Protein AF-A0A920DKI4-F1 (afdb_monomer)

Mean predicted aligned error: 6.29 Å

Secondary structure (DSSP, 8-state):
-HHHHHHHHHHHHS-HHHHHHHHHHHHHHHHHTHHHHHHHHHHHH---HHHHIIIIIIHHHHHHHHHHHHHHHHSS-EEEPPSSTHHHH--EEE-------------TTSSSHHHHHHHHHHHH-

pLDDT: mean 85.22, std 10.83, range [58.12, 97.62]

Sequence (125 aa):
MSKSRIAQTKWAEVPLIYRAELMHRVIDVIIENQDHIMNVVMEETGK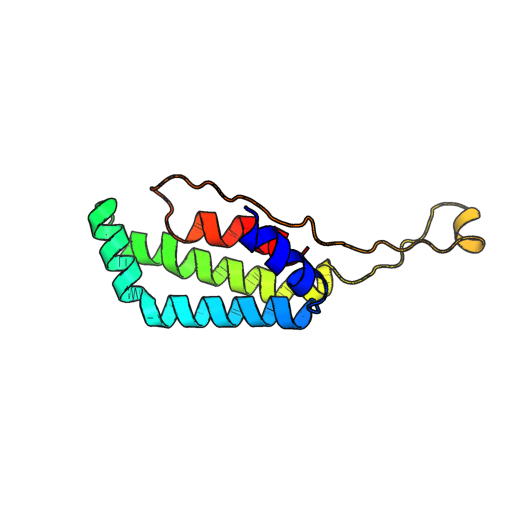PIQEAMSMEIFSAIDSLAFYAKRAPKWLRDEKRSMHGPMSFLKKTRVTYKPRGVVAVITLGMVHLYSPLTRPFKHCLR

Nearest PDB structures (foldseek):
  3r31-assembly1_A  TM=8.577E-01  e=5.160E-04  Agrobacterium fabrum str. C58
  5ucd-assembly1_B  TM=9.041E-01  e=3.948E-03  Pseudomonas putida
  5myp-assembly1_B  TM=8.740E-01  e=8.596E-03  Trypanosoma brucei
  4dal-assembly1_B  TM=8.536E-01  e=2.525E-02  Sinorhizobium meliloti 1021
  3ty7-assembly1_A  TM=8.765E-01  e=5.497E-02  Staphylococcus aureus subsp. aureus Mu50

Foldseek 3Di:
DVVQQVVQVVLQPDDLLVLLVVLVVVLVVCVVCVVVQLVVLCVVPVDDSVCSCVQANVLLNCLSNVCSVCLVVPQDKDWDADPDPVSVVDTDIDHDGQPGDDDADDDSNRPHNRRRRPCSNNSSD

Solvent-accessible surface area (backbone atoms only — not comparable to full-atom values): 7306 Å² total; per-residue (Å²): 111,70,68,56,55,60,51,39,60,61,54,71,71,56,54,60,65,61,56,25,51,50,36,54,54,51,40,52,54,48,64,79,41,40,67,61,53,38,51,53,51,29,72,76,65,71,49,54,69,71,54,39,43,51,59,33,49,50,48,26,42,52,43,34,52,55,45,33,73,42,43,63,72,72,56,46,74,40,79,48,84,54,79,69,78,59,35,81,80,48,88,43,71,51,72,71,66,62,84,66,83,79,88,84,87,71,62,92,89,41,81,43,20,59,62,49,47,61,54,49,62,52,70,68,50

Structure (mmCIF, N/CA/C/O backbone):
data_AF-A0A920DKI4-F1
#
_entry.id   AF-A0A920DKI4-F1
#
loop_
_atom_site.group_PDB
_atom_site.id
_atom_site.type_symbol
_atom_site.label_atom_id
_atom_site.label_alt_id
_atom_site.label_comp_id
_atom_site.label_asym_id
_atom_site.label_entity_id
_atom_site.label_seq_id
_atom_site.pdbx_PDB_ins_code
_atom_site.Cartn_x
_atom_site.Cartn_y
_atom_site.Cartn_z
_atom_site.occupancy
_atom_site.B_iso_or_equiv
_atom_site.auth_seq_id
_atom_site.auth_comp_id
_atom_site.auth_asym_id
_atom_site.auth_atom_id
_atom_site.pdbx_PDB_model_num
ATOM 1 N N . MET A 1 1 ? -6.753 -19.971 -1.808 1.00 74.31 1 MET A N 1
ATOM 2 C CA . MET A 1 1 ? -5.552 -19.911 -2.678 1.00 74.31 1 MET A CA 1
ATOM 3 C C . MET A 1 1 ? -5.858 -19.904 -4.180 1.00 74.31 1 MET A C 1
ATOM 5 O O . MET A 1 1 ? -5.245 -19.108 -4.879 1.00 74.31 1 MET A O 1
ATOM 9 N N . SER A 1 2 ? -6.774 -20.734 -4.702 1.00 89.06 2 SER A N 1
ATOM 10 C CA . SER A 1 2 ? -7.076 -20.792 -6.152 1.00 89.06 2 SER A CA 1
ATOM 11 C C . SER A 1 2 ? -7.531 -19.448 -6.741 1.00 89.06 2 SER A C 1
ATOM 13 O O . SER A 1 2 ? -6.948 -18.984 -7.715 1.00 89.06 2 SER A O 1
ATOM 15 N N . LYS A 1 3 ? -8.489 -18.767 -6.095 1.00 92.56 3 LYS A N 1
ATOM 16 C CA . LYS A 1 3 ? -8.980 -17.439 -6.517 1.00 92.56 3 LYS A CA 1
ATOM 17 C C . LYS A 1 3 ? -7.859 -16.395 -6.615 1.00 92.56 3 LYS A C 1
ATOM 19 O O . LYS A 1 3 ? -7.744 -15.706 -7.622 1.00 92.56 3 LYS A O 1
ATOM 24 N N . SER A 1 4 ? -6.990 -16.321 -5.605 1.00 90.25 4 SER A N 1
ATOM 25 C CA . SER A 1 4 ? -5.861 -15.381 -5.576 1.00 90.25 4 SER A CA 1
ATOM 26 C C . SER A 1 4 ? -4.843 -15.657 -6.685 1.00 90.25 4 SER A C 1
ATOM 28 O O . SER A 1 4 ? -4.309 -14.718 -7.263 1.00 90.25 4 SER A O 1
ATOM 30 N N . ARG A 1 5 ? -4.597 -16.932 -7.022 1.00 89.69 5 ARG A N 1
ATOM 31 C CA . ARG A 1 5 ? -3.713 -17.307 -8.140 1.00 89.69 5 ARG A CA 1
ATOM 32 C C . ARG A 1 5 ? -4.286 -16.876 -9.491 1.00 89.69 5 ARG A C 1
ATOM 34 O O . ARG A 1 5 ? -3.541 -16.352 -10.304 1.00 89.69 5 ARG A O 1
ATOM 41 N N . ILE A 1 6 ? -5.596 -17.026 -9.696 1.00 93.25 6 ILE A N 1
ATOM 42 C CA . ILE A 1 6 ? -6.273 -16.569 -10.922 1.00 93.25 6 ILE A CA 1
ATOM 43 C C . ILE A 1 6 ? -6.197 -15.039 -11.045 1.00 93.25 6 ILE A C 1
ATOM 45 O O . ILE A 1 6 ? -5.868 -14.511 -12.105 1.00 93.25 6 ILE A O 1
ATOM 49 N N . ALA A 1 7 ? -6.459 -14.315 -9.953 1.00 91.19 7 ALA A N 1
ATOM 50 C CA . ALA A 1 7 ? -6.359 -12.855 -9.938 1.00 91.19 7 ALA A CA 1
ATOM 51 C C . ALA A 1 7 ? -4.920 -12.366 -10.187 1.00 91.19 7 ALA A C 1
ATOM 53 O O . ALA A 1 7 ? -4.719 -11.355 -10.858 1.00 91.19 7 ALA A O 1
ATOM 54 N N . GLN A 1 8 ? -3.919 -13.103 -9.695 1.00 90.56 8 GLN A N 1
ATOM 55 C CA . GLN A 1 8 ? -2.510 -12.760 -9.864 1.00 90.56 8 GLN A CA 1
ATOM 56 C C . GLN A 1 8 ? -2.075 -12.733 -11.334 1.00 90.56 8 GLN A C 1
ATOM 58 O O . GLN A 1 8 ? -1.250 -11.890 -11.681 1.00 90.56 8 GLN A O 1
ATOM 63 N N . THR A 1 9 ? -2.637 -13.587 -12.195 1.00 90.38 9 THR A N 1
ATOM 64 C CA . THR A 1 9 ? -2.327 -13.576 -13.634 1.00 90.38 9 THR A CA 1
ATOM 65 C C . THR A 1 9 ? -2.684 -12.230 -14.259 1.00 90.38 9 THR A C 1
ATOM 67 O O . THR A 1 9 ? -1.834 -11.605 -14.882 1.00 90.38 9 THR A O 1
ATOM 70 N N . LYS A 1 10 ? -3.894 -11.722 -13.988 1.00 90.81 10 LYS A N 1
ATOM 71 C CA . LYS A 1 10 ? -4.322 -10.390 -14.443 1.00 90.81 10 LYS A CA 1
ATOM 72 C C . LYS A 1 10 ? -3.518 -9.274 -13.774 1.00 90.81 10 LYS A C 1
ATOM 74 O O . LYS A 1 10 ? -3.127 -8.315 -14.426 1.00 90.81 10 LYS A O 1
ATOM 79 N N . TRP A 1 11 ? -3.232 -9.404 -12.476 1.00 89.44 11 TRP A N 1
ATOM 80 C CA . TRP A 1 11 ? -2.437 -8.419 -11.735 1.00 89.44 11 TRP A CA 1
ATOM 81 C C . TRP A 1 11 ? -1.032 -8.231 -12.319 1.00 89.44 11 TRP A C 1
ATOM 83 O O . TRP A 1 11 ? -0.533 -7.107 -12.385 1.00 89.44 11 TRP A O 1
ATOM 93 N N . ALA A 1 12 ? -0.398 -9.318 -12.771 1.00 88.62 12 ALA A N 1
ATOM 94 C CA . ALA A 1 12 ? 0.945 -9.287 -13.339 1.00 88.62 12 ALA A CA 1
ATOM 95 C C . ALA A 1 12 ? 1.048 -8.406 -14.596 1.00 88.62 12 ALA A C 1
ATOM 97 O O . ALA A 1 12 ? 2.110 -7.832 -14.832 1.00 88.62 12 ALA A O 1
ATOM 98 N N . GLU A 1 13 ? -0.047 -8.254 -15.343 1.00 89.81 13 GLU A N 1
ATOM 99 C CA . GLU A 1 13 ? -0.133 -7.440 -16.561 1.00 89.81 13 GLU A CA 1
ATOM 100 C C . GLU A 1 13 ? -0.386 -5.954 -16.272 1.00 89.81 13 GLU A C 1
ATOM 102 O O . GLU A 1 13 ? -0.105 -5.103 -17.113 1.00 89.81 13 GLU A O 1
ATOM 107 N N . VAL A 1 14 ? -0.875 -5.613 -15.073 1.00 89.94 14 VAL A N 1
ATOM 108 C CA . VAL A 1 14 ? -1.170 -4.223 -14.700 1.00 89.94 14 VAL A CA 1
ATOM 109 C C . VAL A 1 14 ? 0.132 -3.413 -14.639 1.00 89.94 14 VAL A C 1
ATOM 111 O O . VAL A 1 14 ? 1.018 -3.777 -13.858 1.00 89.94 14 VAL A O 1
ATOM 114 N N . PRO A 1 15 ? 0.263 -2.298 -15.384 1.00 89.81 15 PRO A N 1
ATOM 115 C CA . PRO A 1 15 ? 1.454 -1.459 -15.327 1.00 89.81 15 PRO A CA 1
ATOM 116 C C . PRO A 1 15 ? 1.675 -0.847 -13.942 1.00 89.81 15 PRO A C 1
ATOM 118 O O . PRO A 1 15 ? 0.733 -0.496 -13.232 1.00 89.81 15 PRO A O 1
ATOM 121 N N . LEU A 1 16 ? 2.943 -0.651 -13.582 1.00 88.94 16 LEU A N 1
ATOM 122 C CA . LEU A 1 16 ? 3.347 -0.162 -12.262 1.00 88.94 16 LEU A CA 1
ATOM 123 C C . LEU A 1 16 ? 2.693 1.172 -11.863 1.00 88.94 16 LEU A C 1
ATOM 125 O O . LEU A 1 16 ? 2.404 1.369 -10.687 1.00 88.94 16 LEU A O 1
ATOM 129 N N . ILE A 1 17 ? 2.443 2.069 -12.822 1.00 90.25 17 ILE A N 1
ATOM 130 C CA . ILE A 1 17 ? 1.823 3.370 -12.540 1.00 90.25 17 ILE A CA 1
ATOM 131 C C . ILE A 1 17 ? 0.393 3.215 -12.008 1.00 90.25 17 ILE A C 1
ATOM 133 O O . ILE A 1 17 ? 0.063 3.788 -10.976 1.00 90.25 17 ILE A O 1
ATOM 137 N N . TYR A 1 18 ? -0.396 2.315 -12.598 1.00 91.88 18 TYR A N 1
ATOM 138 C CA . TYR A 1 18 ? -1.746 2.002 -12.129 1.00 91.88 18 TYR A CA 1
ATOM 139 C C . TYR A 1 18 ? -1.739 1.272 -10.783 1.00 91.88 18 TYR A C 1
ATOM 141 O O . TYR A 1 18 ? -2.638 1.455 -9.965 1.00 91.88 18 TYR A O 1
ATOM 149 N N . ARG A 1 19 ? -0.709 0.456 -10.513 1.00 91.56 19 ARG A N 1
ATOM 150 C CA . ARG A 1 19 ? -0.537 -0.158 -9.186 1.00 91.56 19 ARG A CA 1
ATOM 151 C C . ARG A 1 19 ? -0.246 0.893 -8.114 1.00 91.56 19 ARG A C 1
ATOM 153 O O . ARG A 1 19 ? -0.745 0.762 -7.003 1.00 91.56 19 ARG A O 1
ATOM 160 N N . ALA A 1 20 ? 0.531 1.926 -8.441 1.00 91.44 20 ALA A N 1
ATOM 161 C CA . ALA A 1 20 ? 0.773 3.050 -7.542 1.00 91.44 20 ALA A CA 1
ATOM 162 C C . ALA A 1 20 ? -0.502 3.886 -7.322 1.00 91.44 20 ALA A C 1
ATOM 164 O O . ALA A 1 20 ? -0.809 4.232 -6.187 1.00 91.44 20 ALA A O 1
ATOM 165 N N . GLU A 1 21 ? -1.300 4.133 -8.363 1.00 93.25 21 GLU A N 1
ATOM 166 C CA . GLU A 1 21 ? -2.608 4.800 -8.230 1.00 93.25 21 GLU A CA 1
ATOM 167 C C . GLU A 1 21 ? -3.584 4.018 -7.344 1.00 93.25 21 GLU A C 1
ATOM 169 O O . GLU A 1 21 ? -4.318 4.602 -6.551 1.00 93.25 21 GLU A O 1
ATOM 174 N N . LEU A 1 22 ? -3.574 2.684 -7.424 1.00 92.81 22 LEU A N 1
ATOM 175 C CA . LEU A 1 22 ? -4.375 1.841 -6.537 1.00 92.81 22 LEU A CA 1
ATOM 176 C C . LEU A 1 22 ? -4.036 2.051 -5.059 1.00 92.81 22 LEU A C 1
ATOM 178 O O . LEU A 1 22 ? -4.931 1.969 -4.228 1.00 92.81 22 LEU A O 1
ATOM 182 N N . MET A 1 23 ? -2.780 2.350 -4.723 1.00 91.94 23 MET A N 1
ATOM 183 C CA . MET A 1 23 ? -2.400 2.669 -3.343 1.00 91.94 23 MET A CA 1
ATOM 184 C C . MET A 1 23 ? -3.034 3.973 -2.872 1.00 91.94 23 MET A C 1
ATOM 186 O O . MET A 1 23 ? -3.462 4.045 -1.727 1.00 91.94 23 MET A O 1
ATOM 190 N N . HIS A 1 24 ? -3.137 4.973 -3.750 1.00 94.12 24 HIS A N 1
ATOM 191 C CA . HIS A 1 24 ? -3.848 6.211 -3.440 1.00 94.12 24 HIS A CA 1
ATOM 192 C C . HIS A 1 24 ? -5.338 5.954 -3.208 1.00 94.12 24 HIS A C 1
ATOM 194 O O . HIS A 1 24 ? -5.863 6.398 -2.199 1.00 94.12 24 HIS A O 1
ATOM 200 N N . ARG A 1 25 ? -5.976 5.104 -4.022 1.00 95.56 25 ARG A N 1
ATOM 201 C CA . ARG A 1 25 ? -7.366 4.689 -3.760 1.00 95.56 25 ARG A CA 1
ATOM 202 C C . ARG A 1 25 ? -7.540 3.970 -2.421 1.00 95.56 25 ARG A C 1
ATOM 204 O O . ARG A 1 25 ? -8.564 4.125 -1.772 1.00 95.56 25 ARG A O 1
ATOM 211 N N . VAL A 1 26 ? -6.556 3.175 -1.996 1.00 94.00 26 VAL A N 1
ATOM 212 C CA . VAL A 1 26 ? -6.585 2.549 -0.662 1.00 94.00 26 VAL A CA 1
ATOM 213 C C . VAL A 1 26 ? -6.465 3.604 0.440 1.00 94.00 26 VAL A C 1
ATOM 215 O O . VAL A 1 26 ? -7.152 3.485 1.447 1.00 94.00 26 VAL A O 1
ATOM 218 N N . ILE A 1 27 ? -5.640 4.639 0.251 1.00 94.81 27 ILE A N 1
ATOM 219 C CA . ILE A 1 27 ? -5.559 5.775 1.184 1.00 94.81 27 ILE A CA 1
ATOM 220 C C . ILE A 1 27 ? -6.921 6.464 1.309 1.00 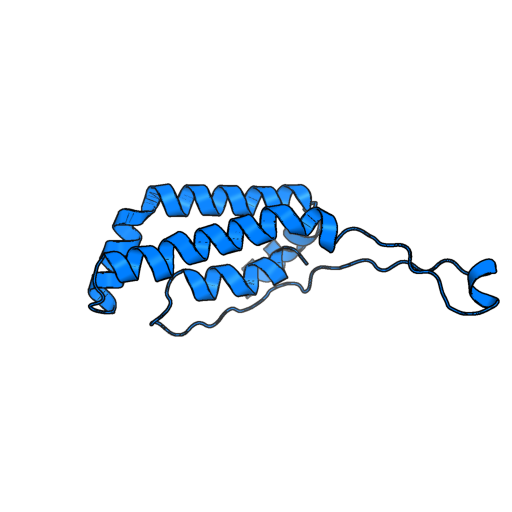94.81 27 ILE A C 1
ATOM 222 O O . ILE A 1 27 ? -7.360 6.692 2.432 1.00 94.81 27 ILE A O 1
ATOM 226 N N . ASP A 1 28 ? -7.598 6.730 0.190 1.00 96.81 28 ASP A N 1
ATOM 227 C CA . ASP A 1 28 ? -8.916 7.375 0.190 1.00 96.81 28 ASP A CA 1
ATOM 228 C C . ASP A 1 28 ? -9.924 6.563 1.020 1.00 96.81 28 ASP A C 1
ATOM 230 O O . ASP A 1 28 ? -10.549 7.097 1.933 1.00 96.81 28 ASP A O 1
ATOM 234 N N . VAL A 1 29 ? -9.979 5.241 0.811 1.00 96.44 29 VAL A N 1
ATOM 235 C CA . VAL A 1 29 ? -10.847 4.334 1.587 1.00 96.44 29 VAL A CA 1
ATOM 236 C C . VAL A 1 29 ? -10.508 4.347 3.081 1.00 96.44 29 VAL A C 1
ATOM 238 O O . VAL A 1 29 ? -11.413 4.299 3.913 1.00 96.44 29 VAL A O 1
ATOM 241 N N . ILE A 1 30 ? -9.225 4.407 3.451 1.00 94.75 30 ILE A N 1
ATOM 242 C CA . ILE A 1 30 ? -8.816 4.479 4.864 1.00 94.75 30 ILE A CA 1
ATOM 243 C C . ILE A 1 30 ? -9.300 5.784 5.493 1.00 94.75 30 ILE A C 1
ATOM 245 O O . ILE A 1 30 ? -9.815 5.755 6.606 1.00 94.75 30 ILE A O 1
ATOM 249 N N . ILE A 1 31 ? -9.158 6.909 4.791 1.00 95.81 31 ILE A N 1
ATOM 250 C CA . ILE A 1 31 ? -9.593 8.224 5.278 1.00 95.81 31 ILE A CA 1
ATOM 251 C C . ILE A 1 31 ? -11.116 8.257 5.433 1.00 95.81 31 ILE A C 1
ATOM 253 O O . ILE A 1 31 ? -11.612 8.678 6.476 1.00 95.81 31 ILE A O 1
ATOM 257 N N . GLU A 1 32 ? -11.855 7.762 4.438 1.00 97.62 32 GLU A N 1
ATOM 258 C CA . GLU A 1 32 ? -13.322 7.683 4.466 1.00 97.62 32 GLU A CA 1
ATOM 259 C C . GLU A 1 32 ? -13.849 6.843 5.639 1.00 97.62 32 GLU A C 1
ATOM 261 O O . GLU A 1 32 ? -14.921 7.124 6.167 1.00 97.62 32 GLU A O 1
ATOM 266 N N . ASN A 1 33 ? -13.093 5.826 6.067 1.00 95.81 33 ASN A N 1
ATOM 267 C CA . ASN A 1 33 ? -13.496 4.887 7.117 1.00 95.81 33 ASN A CA 1
ATOM 268 C C . ASN A 1 33 ? -12.716 5.065 8.432 1.00 95.81 33 ASN A C 1
ATOM 270 O O . ASN A 1 33 ? -12.810 4.207 9.313 1.00 95.81 33 ASN A O 1
ATOM 274 N N . GLN A 1 34 ? -11.947 6.148 8.587 1.00 94.88 34 GLN A N 1
ATOM 275 C CA . GLN A 1 34 ? -11.001 6.303 9.699 1.00 94.88 34 GLN A CA 1
ATOM 276 C C . GLN A 1 34 ? -11.671 6.197 11.074 1.00 94.88 34 GLN A C 1
ATOM 278 O O . GLN A 1 34 ? -11.130 5.545 11.962 1.00 94.88 34 GLN A O 1
ATOM 283 N N . ASP A 1 35 ? -12.869 6.763 11.236 1.00 94.50 35 ASP A N 1
ATOM 284 C CA . ASP A 1 35 ? -13.592 6.752 12.511 1.00 94.50 35 ASP A CA 1
ATOM 285 C C . ASP A 1 35 ? -14.029 5.337 12.887 1.00 94.50 35 ASP A C 1
ATOM 287 O O . ASP A 1 35 ? -13.867 4.907 14.028 1.00 94.50 35 ASP A O 1
ATOM 291 N N . HIS A 1 36 ? -14.520 4.575 11.908 1.00 94.06 36 HIS A N 1
ATOM 292 C CA . HIS A 1 36 ? -14.887 3.180 12.117 1.00 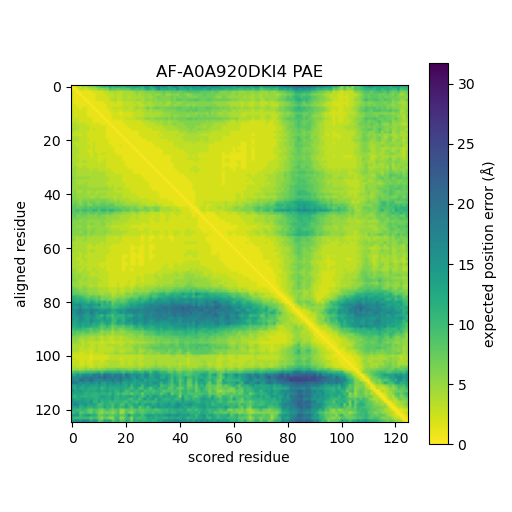94.06 36 HIS A CA 1
ATOM 293 C C . HIS A 1 36 ? -13.665 2.332 12.485 1.00 94.06 36 HIS A C 1
ATOM 295 O O . HIS A 1 36 ? -13.716 1.570 13.448 1.00 94.06 36 HIS A O 1
ATOM 301 N N . ILE A 1 37 ? -12.555 2.505 11.762 1.00 91.62 37 ILE A N 1
ATOM 302 C CA . ILE A 1 37 ? -11.301 1.796 12.033 1.00 91.62 37 ILE A CA 1
ATOM 303 C C . ILE A 1 37 ? -10.798 2.113 13.445 1.00 91.62 37 ILE A C 1
ATOM 305 O O . ILE A 1 37 ? -10.447 1.199 14.188 1.00 91.62 37 ILE A O 1
ATOM 309 N N . MET A 1 38 ? -10.783 3.391 13.834 1.00 92.00 38 MET A N 1
ATOM 310 C CA . MET A 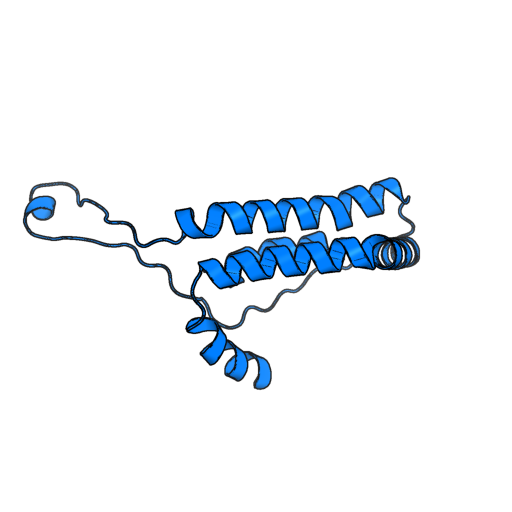1 38 ? -10.360 3.801 15.172 1.00 92.00 38 MET A CA 1
ATOM 311 C C . MET A 1 38 ? -11.254 3.193 16.252 1.00 92.00 38 MET A C 1
ATOM 313 O O . MET A 1 38 ? -10.723 2.683 17.233 1.00 92.00 38 MET A O 1
ATOM 317 N N . ASN A 1 39 ? -12.578 3.193 16.069 1.00 92.88 39 ASN A N 1
ATOM 318 C CA . ASN A 1 39 ? -13.506 2.601 17.035 1.00 92.88 39 ASN A CA 1
ATOM 319 C C . ASN A 1 39 ? -13.219 1.112 17.257 1.00 92.88 39 ASN A C 1
ATOM 321 O O . ASN A 1 39 ? -13.034 0.702 18.399 1.00 92.88 39 ASN A O 1
ATOM 325 N N . VAL A 1 40 ? -13.081 0.334 16.180 1.00 91.69 40 VAL A N 1
ATOM 326 C CA . VAL A 1 40 ? -12.759 -1.101 16.270 1.00 91.69 40 VAL A CA 1
ATOM 327 C C . VAL A 1 40 ? -11.422 -1.322 16.980 1.00 91.69 40 VAL A C 1
ATOM 329 O O . VAL A 1 40 ? -11.330 -2.120 17.909 1.00 91.69 40 VAL A O 1
ATOM 332 N N . VAL A 1 41 ? -10.385 -0.567 16.607 1.00 89.62 41 VAL A N 1
ATOM 333 C CA . VAL A 1 41 ? -9.057 -0.685 17.230 1.00 89.62 41 VAL A CA 1
ATOM 334 C C . VAL A 1 41 ? -9.112 -0.368 18.722 1.00 89.62 41 VAL A C 1
ATOM 336 O O . VAL A 1 41 ? -8.480 -1.063 19.520 1.00 89.62 41 VAL A O 1
ATOM 339 N N . MET A 1 42 ? -9.836 0.679 19.116 1.00 91.44 42 MET A N 1
ATOM 340 C CA . MET A 1 42 ? -9.982 1.050 20.522 1.00 91.44 42 MET A CA 1
ATOM 341 C C . MET A 1 42 ? -10.747 -0.020 21.307 1.00 91.44 42 MET A C 1
ATOM 343 O O . MET A 1 42 ? -10.327 -0.354 22.412 1.00 91.44 42 MET A O 1
ATOM 347 N N . GLU A 1 43 ? -11.808 -0.596 20.737 1.00 92.12 43 GLU A N 1
ATOM 348 C CA . GLU A 1 43 ? -12.573 -1.686 21.357 1.00 92.12 43 GLU A CA 1
ATOM 349 C C . GLU A 1 43 ? -11.725 -2.948 21.571 1.00 92.12 43 GLU A C 1
ATOM 351 O O . GLU A 1 43 ? -11.797 -3.570 22.630 1.00 92.12 43 GLU A O 1
ATOM 356 N N . GLU A 1 44 ? -10.879 -3.310 20.605 1.00 89.31 44 GLU A N 1
ATOM 357 C CA . GLU A 1 44 ? -10.063 -4.528 20.674 1.00 89.31 44 GLU A CA 1
ATOM 358 C C . GLU A 1 44 ? -8.803 -4.375 21.535 1.00 89.31 44 GLU A C 1
ATOM 360 O O . GLU A 1 44 ? -8.340 -5.342 22.143 1.00 89.31 44 GLU A O 1
ATOM 365 N N . THR A 1 45 ? -8.212 -3.177 21.574 1.00 86.75 45 THR A N 1
ATOM 366 C CA . THR A 1 45 ? -6.893 -2.959 22.196 1.00 86.75 45 THR A CA 1
ATOM 367 C C . THR A 1 45 ? -6.925 -2.099 23.455 1.00 86.75 45 THR A C 1
ATOM 369 O O . THR A 1 45 ? -5.940 -2.075 24.193 1.00 86.75 45 THR A O 1
ATOM 372 N N . GLY A 1 46 ? -8.017 -1.370 23.704 1.00 88.00 46 GLY A N 1
ATOM 373 C CA . GLY A 1 46 ? -8.133 -0.414 24.809 1.00 88.00 46 GLY A CA 1
ATOM 374 C C . GLY A 1 46 ? -7.224 0.814 24.679 1.00 88.00 46 GLY A C 1
ATOM 375 O O . GLY A 1 46 ? -7.051 1.553 25.649 1.00 88.00 46 GLY A O 1
ATOM 376 N N . LYS A 1 47 ? -6.603 1.031 23.512 1.00 85.50 47 LYS A N 1
ATOM 377 C CA . LYS A 1 47 ? -5.704 2.166 23.279 1.00 85.50 47 LYS A CA 1
ATOM 378 C C . LYS A 1 47 ? -6.465 3.497 23.252 1.00 85.50 47 LYS A C 1
ATOM 380 O O . LYS A 1 47 ? -7.595 3.539 22.768 1.00 85.50 47 LYS A O 1
ATOM 385 N N . PRO A 1 48 ? -5.846 4.610 23.685 1.00 91.00 48 PRO A N 1
ATOM 386 C CA . PRO A 1 48 ? -6.417 5.940 23.498 1.00 91.00 48 PRO A CA 1
ATOM 387 C C . PRO A 1 48 ? -6.580 6.294 22.014 1.00 91.00 48 PRO A C 1
ATOM 389 O O . PRO A 1 48 ? -5.775 5.882 21.175 1.00 91.00 48 PRO A O 1
ATOM 392 N N . ILE A 1 49 ? -7.554 7.152 21.701 1.00 91.38 49 ILE A N 1
ATOM 393 C CA . ILE A 1 49 ? -7.843 7.604 20.330 1.00 91.38 49 ILE A CA 1
ATOM 394 C C . ILE A 1 49 ? -6.618 8.193 19.616 1.00 91.38 49 ILE A C 1
ATOM 396 O O . ILE A 1 49 ? -6.408 7.939 18.434 1.00 91.38 49 ILE A O 1
ATOM 400 N N . GLN A 1 50 ? -5.763 8.932 20.328 1.00 92.44 50 GLN A N 1
ATOM 401 C CA . GLN A 1 50 ? -4.550 9.525 19.760 1.00 92.44 50 GLN A CA 1
ATOM 402 C C . GLN A 1 50 ? -3.539 8.453 19.330 1.00 92.44 50 GLN A C 1
ATOM 404 O O . GLN A 1 50 ? -2.855 8.603 18.314 1.00 92.44 50 GLN A O 1
ATOM 409 N N . GLU A 1 51 ? -3.443 7.360 20.090 1.00 89.44 51 GLU A N 1
ATOM 410 C CA . GLU A 1 51 ? -2.575 6.238 19.742 1.00 89.44 51 GLU A CA 1
ATOM 411 C C . GLU A 1 51 ? -3.160 5.448 18.567 1.00 89.44 51 GLU A C 1
ATOM 413 O O . GLU A 1 51 ? -2.433 5.160 17.620 1.00 89.44 51 GLU A O 1
ATOM 418 N N . ALA A 1 52 ? -4.471 5.181 18.565 1.00 88.69 52 ALA A N 1
ATOM 419 C CA . ALA A 1 52 ? -5.149 4.529 17.443 1.00 88.69 52 ALA A CA 1
ATOM 420 C C . ALA A 1 52 ? -4.982 5.331 16.136 1.00 88.69 52 ALA A C 1
ATOM 422 O O . ALA A 1 52 ? -4.578 4.787 15.109 1.00 88.69 52 ALA A O 1
ATOM 423 N N . MET A 1 53 ? -5.192 6.647 16.183 1.00 92.19 53 MET A N 1
ATOM 424 C CA . MET A 1 53 ? -5.039 7.533 15.028 1.00 92.19 53 MET A CA 1
ATOM 425 C C . MET A 1 53 ? -3.597 7.559 14.499 1.00 92.19 53 MET A C 1
ATOM 427 O O . MET A 1 53 ? -3.364 7.392 13.300 1.00 92.19 53 MET A O 1
ATOM 431 N N . SER A 1 54 ? -2.611 7.741 15.381 1.00 91.31 54 SER A N 1
ATOM 432 C CA . SER A 1 54 ? -1.206 7.842 14.967 1.00 91.31 54 SER A CA 1
ATOM 433 C C . SER A 1 54 ? -0.624 6.509 14.488 1.00 91.31 54 SER A C 1
ATOM 435 O O . SER A 1 54 ? 0.096 6.480 13.486 1.00 91.31 54 SER A O 1
ATOM 437 N N . MET A 1 55 ? -0.937 5.404 15.170 1.00 86.69 55 MET A N 1
ATOM 438 C CA . MET A 1 55 ? -0.339 4.099 14.890 1.00 86.69 55 MET A CA 1
ATOM 439 C C . MET A 1 55 ? -1.056 3.297 13.812 1.00 86.69 55 MET A C 1
ATOM 441 O O . MET A 1 55 ? -0.394 2.457 13.205 1.00 86.69 55 MET A O 1
ATOM 445 N N . GLU A 1 56 ? -2.343 3.537 13.549 1.00 87.69 56 GLU A N 1
ATOM 446 C CA . GLU A 1 56 ? -3.101 2.764 12.554 1.00 87.69 56 GLU A CA 1
ATOM 447 C C . GLU A 1 5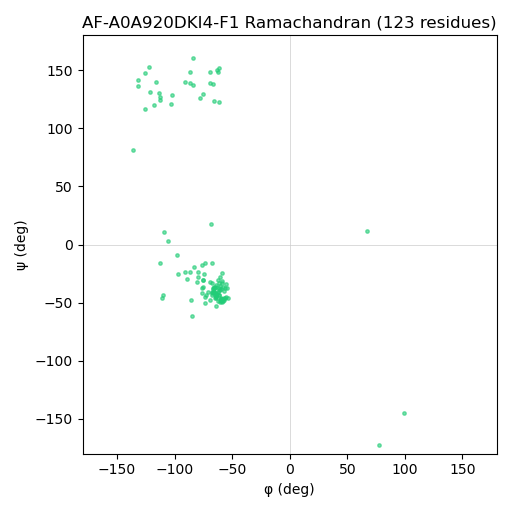6 ? -3.446 3.571 11.310 1.00 87.69 56 GLU A C 1
ATOM 449 O O . GLU A 1 56 ? -3.278 3.073 10.198 1.00 87.69 56 GLU A O 1
ATOM 454 N N . ILE A 1 57 ? -3.888 4.819 11.473 1.00 92.25 57 ILE A N 1
ATOM 455 C CA . ILE A 1 57 ? -4.327 5.638 10.341 1.00 92.25 57 ILE A CA 1
ATOM 456 C C . ILE A 1 57 ? -3.122 6.328 9.699 1.00 92.25 57 ILE A C 1
ATOM 458 O O . ILE A 1 57 ? -2.786 6.060 8.543 1.00 92.25 57 ILE A O 1
ATOM 462 N N . PHE A 1 58 ? -2.421 7.183 10.449 1.00 93.44 58 PHE A N 1
ATOM 463 C CA . PHE A 1 58 ? -1.349 8.014 9.887 1.00 93.44 58 PHE A CA 1
ATOM 464 C C . PHE A 1 58 ? -0.174 7.195 9.370 1.00 93.44 58 PHE A C 1
ATOM 466 O O . PHE A 1 58 ? 0.314 7.438 8.268 1.00 93.44 58 PHE A O 1
ATOM 473 N N . SER A 1 59 ? 0.260 6.201 10.133 1.00 90.69 59 SER A N 1
ATOM 474 C CA . SER A 1 59 ? 1.363 5.321 9.755 1.00 90.69 59 SER A CA 1
ATOM 475 C C . SER A 1 59 ? 1.058 4.524 8.468 1.00 90.69 59 SER A C 1
ATOM 477 O O . SER A 1 59 ? 1.940 4.356 7.614 1.00 90.69 59 SER A O 1
ATOM 479 N N . ALA A 1 60 ? -0.184 4.047 8.296 1.00 91.19 60 ALA A N 1
ATOM 480 C CA . ALA A 1 60 ? -0.617 3.298 7.120 1.00 91.19 60 ALA A CA 1
ATOM 481 C C . ALA A 1 60 ? -0.672 4.201 5.887 1.00 91.19 60 ALA A C 1
ATOM 483 O O . ALA A 1 60 ? -0.108 3.849 4.846 1.00 91.19 60 ALA A O 1
ATOM 484 N N . ILE A 1 61 ? -1.285 5.381 6.023 1.00 94.31 61 ILE A N 1
ATOM 485 C CA . ILE A 1 61 ? -1.362 6.384 4.958 1.00 94.31 61 ILE A CA 1
ATOM 486 C C . ILE A 1 61 ? 0.038 6.831 4.537 1.00 94.31 61 ILE A C 1
ATOM 488 O O . ILE A 1 61 ? 0.344 6.803 3.343 1.00 94.31 61 ILE A O 1
ATOM 492 N N . ASP A 1 62 ? 0.905 7.185 5.491 1.00 93.75 62 ASP A N 1
ATOM 493 C CA . ASP A 1 62 ? 2.274 7.629 5.208 1.00 93.75 62 ASP A CA 1
ATOM 494 C C . ASP A 1 62 ? 3.037 6.569 4.413 1.00 93.75 62 ASP A C 1
ATOM 496 O O . ASP A 1 62 ? 3.633 6.851 3.374 1.00 93.75 62 ASP A O 1
ATOM 500 N N . SER A 1 63 ? 2.936 5.308 4.826 1.00 90.88 63 SER A N 1
ATOM 501 C CA . SER A 1 63 ? 3.625 4.216 4.145 1.00 90.88 63 SER A CA 1
ATOM 502 C C . SER A 1 63 ? 3.090 3.954 2.741 1.00 90.88 63 SER A C 1
ATOM 504 O O . SER A 1 63 ? 3.876 3.776 1.806 1.00 90.88 63 SER A O 1
ATOM 506 N N . LEU A 1 64 ? 1.767 3.946 2.564 1.00 92.75 64 LEU A N 1
ATOM 507 C CA . LEU A 1 64 ? 1.147 3.791 1.249 1.00 92.75 64 LEU A CA 1
ATOM 508 C C . LEU A 1 64 ? 1.568 4.933 0.320 1.00 92.75 64 LEU A C 1
ATOM 510 O O . LEU A 1 64 ? 2.042 4.672 -0.787 1.00 92.75 64 LEU A O 1
ATOM 514 N N . ALA A 1 65 ? 1.498 6.181 0.790 1.00 94.19 65 ALA A N 1
ATOM 515 C CA . ALA A 1 65 ? 1.888 7.361 0.025 1.00 94.19 65 ALA A CA 1
ATOM 516 C C . ALA A 1 65 ? 3.385 7.341 -0.321 1.00 94.19 65 ALA A C 1
ATOM 518 O O . ALA A 1 65 ? 3.784 7.619 -1.458 1.00 94.19 65 ALA A O 1
ATOM 519 N N . PHE A 1 66 ? 4.225 6.958 0.642 1.00 93.38 66 PHE A N 1
ATOM 520 C CA . PHE A 1 66 ? 5.668 6.824 0.488 1.00 93.38 66 PHE A CA 1
ATOM 521 C C . PHE A 1 66 ? 6.023 5.849 -0.638 1.00 93.38 66 PHE A C 1
ATOM 523 O O . PHE A 1 66 ? 6.877 6.164 -1.479 1.00 93.38 66 PHE A O 1
ATOM 530 N N . TYR A 1 67 ? 5.389 4.671 -0.656 1.00 92.31 67 TYR A N 1
ATOM 531 C CA . TYR A 1 67 ? 5.644 3.654 -1.670 1.00 92.31 67 TYR A CA 1
ATOM 532 C C . TYR A 1 67 ? 5.031 4.030 -3.014 1.00 92.31 67 TYR A C 1
ATOM 534 O O . TYR A 1 67 ? 5.747 3.956 -4.012 1.00 92.31 67 TYR A O 1
ATOM 542 N N . ALA A 1 68 ? 3.785 4.504 -3.053 1.00 92.50 68 ALA A N 1
ATOM 543 C CA . ALA A 1 68 ? 3.118 4.933 -4.282 1.00 92.50 68 ALA A CA 1
ATOM 544 C C . ALA A 1 68 ? 3.953 5.973 -5.043 1.00 92.50 68 ALA A C 1
ATOM 546 O O . ALA A 1 68 ? 4.241 5.815 -6.230 1.00 92.50 68 ALA A O 1
ATOM 547 N N . LYS A 1 69 ? 4.470 6.977 -4.323 1.00 93.38 69 LYS A N 1
ATOM 548 C CA . LYS A 1 69 ? 5.303 8.043 -4.893 1.00 93.38 69 LYS A CA 1
ATOM 549 C C . LYS A 1 69 ? 6.643 7.544 -5.442 1.00 93.38 69 LYS A C 1
ATOM 551 O O . LYS A 1 69 ? 7.143 8.073 -6.434 1.00 93.38 69 LYS A O 1
ATOM 556 N N . ARG A 1 70 ? 7.282 6.568 -4.786 1.00 92.44 70 ARG A N 1
ATOM 557 C CA . ARG A 1 70 ? 8.657 6.141 -5.122 1.00 92.44 70 ARG A CA 1
ATOM 558 C C . ARG A 1 70 ? 8.730 4.913 -6.022 1.00 92.44 70 ARG A C 1
ATOM 560 O O . ARG A 1 70 ? 9.720 4.759 -6.742 1.00 92.44 70 ARG A O 1
ATOM 567 N N . ALA A 1 71 ? 7.716 4.053 -6.009 1.00 90.81 71 ALA A N 1
ATOM 568 C CA . ALA A 1 71 ? 7.728 2.783 -6.724 1.00 90.81 71 ALA A CA 1
ATOM 569 C C . ALA A 1 71 ? 8.012 2.919 -8.225 1.00 90.81 71 ALA A C 1
ATOM 571 O O . ALA A 1 71 ? 8.901 2.198 -8.688 1.00 90.81 71 ALA A O 1
ATOM 572 N N . PRO A 1 72 ? 7.396 3.867 -8.970 1.00 89.69 72 PRO A N 1
ATOM 573 C CA . PRO A 1 72 ? 7.677 4.041 -10.394 1.00 89.69 72 PRO A CA 1
ATOM 574 C C . PRO A 1 72 ? 9.159 4.282 -10.684 1.00 89.69 72 PRO A C 1
ATOM 576 O O . PRO A 1 72 ? 9.701 3.763 -11.654 1.00 89.69 72 PRO A O 1
ATOM 579 N N . LYS A 1 73 ? 9.847 5.031 -9.814 1.00 90.50 73 LYS A N 1
ATOM 580 C CA . LYS A 1 73 ? 11.281 5.300 -9.950 1.00 90.50 73 LYS A CA 1
ATOM 581 C C . LYS A 1 73 ? 12.133 4.102 -9.537 1.00 90.50 73 LYS A C 1
ATOM 583 O O . LYS A 1 73 ? 13.131 3.825 -10.192 1.00 90.50 73 LYS A O 1
ATOM 588 N N . TRP A 1 74 ? 11.780 3.427 -8.447 1.00 90.69 74 TRP A N 1
ATOM 589 C CA . TRP A 1 74 ? 12.582 2.339 -7.877 1.00 90.69 74 TRP A CA 1
ATOM 590 C C . TRP A 1 74 ? 12.510 1.030 -8.651 1.00 90.69 74 TRP A C 1
ATOM 592 O O . TRP A 1 74 ? 13.471 0.266 -8.628 1.00 90.69 74 TRP A O 1
ATOM 602 N N . LEU A 1 75 ? 11.381 0.761 -9.299 1.00 89.00 75 LEU A N 1
ATOM 603 C CA . LEU A 1 75 ? 11.137 -0.508 -9.981 1.00 89.00 75 LEU A CA 1
ATOM 604 C C . LEU A 1 75 ? 11.226 -0.394 -11.503 1.00 89.00 75 LEU A C 1
ATOM 606 O O . LEU A 1 75 ? 11.010 -1.385 -12.195 1.00 89.00 75 LEU A O 1
ATOM 610 N N . ARG A 1 76 ? 11.566 0.788 -12.032 1.00 88.06 76 ARG A N 1
ATOM 611 C CA . ARG A 1 76 ? 11.840 0.947 -13.460 1.00 88.06 76 ARG A CA 1
ATOM 612 C C . ARG A 1 76 ? 13.057 0.127 -13.872 1.00 88.06 76 ARG A C 1
ATOM 614 O O . ARG A 1 76 ? 14.020 -0.002 -13.115 1.00 88.06 76 ARG A O 1
ATOM 621 N N . ASP A 1 77 ? 13.055 -0.304 -15.123 1.00 88.62 77 ASP A N 1
ATOM 622 C CA . ASP A 1 77 ? 14.204 -0.970 -15.711 1.00 88.62 77 ASP A CA 1
ATOM 623 C C . ASP A 1 77 ? 15.437 -0.063 -15.730 1.00 88.62 77 ASP A C 1
ATOM 625 O O . ASP A 1 77 ? 15.444 1.008 -16.347 1.00 88.62 77 ASP A O 1
ATOM 629 N N . GLU A 1 78 ? 16.518 -0.528 -15.114 1.00 87.88 78 GLU A N 1
ATOM 630 C CA . GLU A 1 78 ? 17.759 0.230 -14.998 1.00 87.88 78 GLU A CA 1
ATOM 631 C C . GLU A 1 78 ? 18.875 -0.450 -15.792 1.00 87.88 78 GLU A C 1
ATOM 633 O O . GLU A 1 78 ? 19.115 -1.651 -15.660 1.00 87.88 78 GLU A O 1
ATOM 638 N N . LYS A 1 79 ? 19.584 0.321 -16.624 1.00 86.56 79 LYS A N 1
ATOM 639 C CA . LYS A 1 79 ? 20.822 -0.150 -17.254 1.00 86.56 79 LYS A CA 1
ATOM 640 C C . LYS A 1 79 ? 21.930 -0.139 -16.208 1.00 86.56 79 LYS A C 1
ATOM 642 O O . LYS A 1 79 ? 22.155 0.884 -15.567 1.00 86.56 79 LYS A O 1
ATOM 647 N N . ARG A 1 80 ? 22.646 -1.249 -16.066 1.00 82.88 80 ARG A N 1
ATOM 648 C CA . ARG A 1 80 ? 23.812 -1.347 -15.187 1.00 82.88 80 ARG A CA 1
ATOM 649 C C . ARG A 1 80 ? 25.057 -1.536 -16.039 1.00 82.88 80 ARG A C 1
ATOM 651 O O . ARG A 1 80 ? 25.110 -2.448 -16.861 1.00 82.88 80 ARG A O 1
ATOM 658 N N . SER A 1 81 ? 26.034 -0.651 -15.853 1.00 77.88 81 SER A N 1
ATOM 659 C CA . SER A 1 81 ? 27.358 -0.826 -16.447 1.00 77.88 81 SER A CA 1
ATOM 660 C C . SER A 1 81 ? 28.052 -1.995 -15.764 1.00 77.88 81 SER A C 1
ATOM 662 O O . SER A 1 81 ? 27.972 -2.142 -14.543 1.00 77.88 81 SER A O 1
ATOM 664 N N . MET A 1 82 ? 28.745 -2.809 -16.550 1.00 76.62 82 MET A N 1
ATOM 665 C CA . MET A 1 82 ? 29.678 -3.783 -15.998 1.00 76.62 82 MET A CA 1
ATOM 666 C C . MET A 1 82 ? 31.022 -3.107 -15.732 1.00 76.62 82 MET A C 1
ATOM 668 O O . MET A 1 82 ? 31.298 -2.026 -16.255 1.00 76.62 82 MET A O 1
ATOM 672 N N . HIS A 1 83 ? 31.838 -3.725 -14.886 1.00 79.88 83 HIS A N 1
ATOM 673 C CA . HIS A 1 83 ? 33.202 -3.270 -14.643 1.00 79.88 83 HIS A CA 1
ATOM 674 C C . HIS A 1 83 ? 34.142 -3.884 -15.690 1.00 79.88 83 HIS A C 1
ATOM 676 O O . HIS A 1 83 ? 33.916 -4.999 -16.164 1.00 79.88 83 HIS A O 1
ATOM 682 N N . GLY A 1 84 ? 35.203 -3.155 -16.039 1.00 83.06 84 GLY A N 1
ATOM 683 C CA . GLY A 1 84 ? 36.232 -3.616 -16.969 1.00 83.06 84 GLY A CA 1
ATOM 684 C C . GLY A 1 84 ? 35.840 -3.567 -18.456 1.00 83.06 84 GLY A C 1
ATOM 685 O O . GLY A 1 84 ? 34.776 -3.053 -18.818 1.00 83.06 84 GLY A O 1
ATOM 686 N N . PRO A 1 85 ? 36.692 -4.122 -19.340 1.00 78.06 85 PRO A N 1
ATOM 687 C CA . PRO A 1 85 ? 36.544 -4.024 -20.800 1.00 78.06 85 PRO A CA 1
ATOM 688 C C . PRO A 1 85 ? 35.223 -4.596 -21.327 1.00 78.06 85 PRO A C 1
ATOM 690 O O . PRO A 1 85 ? 34.716 -4.191 -22.371 1.00 78.06 85 PRO A O 1
ATOM 693 N N . MET A 1 86 ? 34.626 -5.524 -20.578 1.00 77.12 86 MET A N 1
ATOM 694 C CA . MET A 1 86 ? 33.386 -6.194 -20.953 1.00 77.12 86 MET A CA 1
ATOM 695 C C . MET A 1 86 ? 32.166 -5.252 -20.951 1.00 77.12 86 MET A C 1
ATOM 697 O O . MET A 1 86 ? 31.157 -5.579 -21.576 1.00 77.12 86 MET A O 1
ATOM 701 N N . SER A 1 87 ? 32.270 -4.067 -20.329 1.00 80.88 87 SER A N 1
ATOM 702 C CA . SER A 1 87 ? 31.248 -3.008 -20.383 1.00 80.88 87 SER A CA 1
ATOM 703 C C . SER A 1 87 ? 31.008 -2.465 -21.798 1.00 80.88 87 SER A C 1
ATOM 705 O O . SER A 1 87 ? 29.888 -2.090 -22.141 1.00 80.88 87 SER A O 1
ATOM 707 N N . PHE A 1 88 ? 32.037 -2.477 -22.655 1.00 79.00 88 PHE A N 1
ATOM 708 C CA . PHE A 1 88 ? 31.925 -1.993 -24.034 1.00 79.00 88 PHE A CA 1
ATOM 709 C C . PHE A 1 88 ? 31.268 -3.015 -24.970 1.00 79.00 88 PHE A C 1
ATOM 711 O O . PHE A 1 88 ? 30.612 -2.632 -25.936 1.00 79.00 88 PHE A O 1
ATOM 718 N N . LEU A 1 89 ? 31.402 -4.313 -24.673 1.00 84.31 89 LEU A N 1
ATOM 719 C CA . LEU A 1 89 ? 30.852 -5.388 -25.507 1.00 84.31 89 LEU A CA 1
ATOM 720 C C . LEU A 1 89 ? 29.417 -5.778 -25.139 1.00 84.31 89 LEU A C 1
ATOM 722 O O . LEU A 1 89 ? 28.677 -6.270 -25.988 1.00 84.31 89 LEU A O 1
ATOM 726 N N . LYS A 1 90 ? 29.020 -5.628 -23.873 1.00 82.12 90 LYS A N 1
ATOM 727 C CA . LYS A 1 90 ? 27.773 -6.203 -23.354 1.00 82.12 90 LYS A CA 1
ATOM 728 C C . LYS A 1 90 ? 26.964 -5.167 -22.580 1.00 82.12 90 LYS A C 1
ATOM 730 O O . LYS A 1 90 ? 27.487 -4.442 -21.742 1.00 82.12 90 LYS A O 1
ATOM 735 N N . LYS A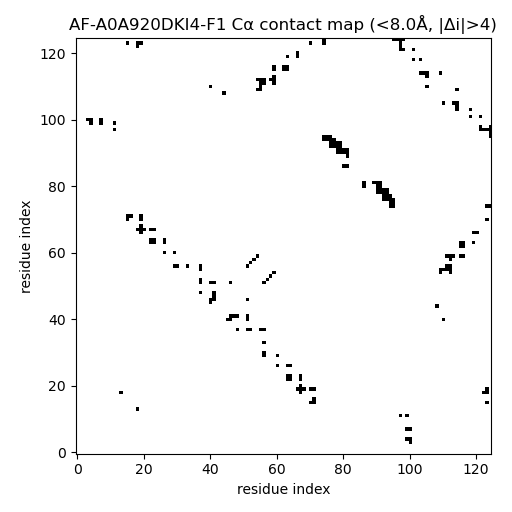 1 91 ? 25.651 -5.146 -22.828 1.00 83.19 91 LYS A N 1
ATOM 736 C CA . LYS A 1 91 ? 24.685 -4.289 -22.125 1.00 83.19 91 LYS A CA 1
ATOM 737 C C . LYS A 1 91 ? 23.918 -5.116 -21.098 1.00 83.19 91 LYS A C 1
ATOM 739 O O . LYS A 1 91 ? 23.321 -6.127 -21.458 1.00 83.19 91 LYS A O 1
ATOM 744 N N . THR A 1 92 ? 23.869 -4.642 -19.857 1.00 87.06 92 THR A N 1
ATOM 745 C CA . THR A 1 92 ? 23.153 -5.311 -18.761 1.00 87.06 92 THR A CA 1
ATOM 746 C C . THR A 1 92 ? 22.004 -4.437 -18.268 1.00 87.06 92 THR A C 1
ATOM 748 O O . THR A 1 92 ? 22.128 -3.213 -18.161 1.00 87.06 92 THR A O 1
ATOM 751 N N . ARG A 1 93 ? 20.864 -5.063 -17.972 1.00 88.94 93 ARG A N 1
ATOM 752 C CA . ARG A 1 93 ? 19.664 -4.405 -17.449 1.00 88.94 93 ARG A CA 1
ATOM 753 C C . ARG A 1 93 ? 19.137 -5.177 -16.248 1.00 88.94 93 ARG A C 1
ATOM 755 O O . ARG A 1 93 ? 19.151 -6.404 -16.250 1.00 88.94 93 ARG A O 1
ATOM 762 N N . VAL A 1 94 ? 18.664 -4.446 -15.248 1.00 89.38 94 VAL A N 1
ATOM 763 C CA . VAL A 1 94 ? 17.922 -4.990 -14.113 1.00 89.38 94 VAL A CA 1
ATOM 764 C C . VAL A 1 94 ? 16.448 -4.678 -14.332 1.00 89.38 94 VAL A C 1
ATOM 766 O O . VAL A 1 94 ? 16.084 -3.510 -14.453 1.00 89.38 94 VAL A O 1
ATOM 769 N N . THR A 1 95 ? 15.632 -5.728 -14.385 1.00 88.69 95 THR A N 1
ATOM 770 C CA . THR A 1 95 ? 14.173 -5.666 -14.529 1.00 88.69 95 THR A CA 1
ATOM 771 C C . THR A 1 95 ? 13.546 -6.376 -13.336 1.00 88.69 95 THR A C 1
ATOM 773 O O . THR A 1 95 ? 13.938 -7.498 -13.000 1.00 88.69 95 THR A O 1
ATOM 776 N N . TYR A 1 96 ? 12.575 -5.736 -12.691 1.00 86.31 96 TYR A N 1
ATOM 777 C CA . TYR A 1 96 ? 11.845 -6.318 -11.566 1.00 86.31 96 TYR A CA 1
ATOM 778 C C . TYR A 1 96 ? 10.608 -7.062 -12.070 1.00 86.31 96 TYR A C 1
ATOM 780 O O . TYR A 1 96 ? 9.936 -6.609 -12.993 1.00 86.31 96 TYR A O 1
ATOM 788 N N . LYS A 1 97 ? 10.322 -8.222 -11.473 1.00 83.62 97 LYS A N 1
ATOM 789 C CA . LYS A 1 97 ? 9.145 -9.034 -11.794 1.00 83.62 97 LYS A CA 1
ATOM 790 C C . LYS A 1 97 ? 8.332 -9.331 -10.535 1.00 83.62 97 LYS A C 1
ATOM 792 O O . LYS A 1 97 ? 8.946 -9.563 -9.482 1.00 83.62 97 LYS A O 1
ATOM 797 N N . PRO A 1 98 ? 6.999 -9.449 -10.670 1.00 84.19 98 PRO A N 1
ATOM 798 C CA . PRO A 1 98 ? 6.145 -9.734 -9.538 1.00 84.19 98 PRO A CA 1
ATOM 799 C C . PRO A 1 98 ? 6.368 -11.112 -8.959 1.00 84.19 98 PRO A C 1
ATOM 801 O O . PRO A 1 98 ? 6.538 -12.099 -9.671 1.00 84.19 98 PRO A O 1
ATOM 804 N N . ARG A 1 99 ? 6.370 -11.165 -7.624 1.00 85.50 99 ARG A N 1
ATOM 805 C CA . ARG A 1 99 ? 6.619 -12.393 -6.852 1.00 85.50 99 ARG A CA 1
ATOM 806 C C . ARG A 1 99 ? 5.442 -13.369 -6.888 1.00 85.50 99 ARG A C 1
ATOM 808 O O . ARG A 1 99 ? 5.622 -14.534 -6.549 1.00 85.50 99 ARG A O 1
ATOM 815 N N . GLY A 1 100 ? 4.263 -12.908 -7.297 1.00 88.25 100 GLY A N 1
ATOM 816 C CA . GLY A 1 100 ? 3.037 -13.695 -7.310 1.00 88.25 100 GLY A CA 1
ATOM 817 C C . GLY A 1 100 ? 2.156 -13.408 -6.096 1.00 88.25 100 GLY A C 1
ATOM 818 O O . GLY A 1 100 ? 2.071 -12.272 -5.639 1.00 88.25 100 GLY A O 1
ATOM 819 N N . VAL A 1 101 ? 1.471 -14.434 -5.591 1.00 90.62 101 VAL A N 1
ATOM 820 C CA . VAL A 1 101 ? 0.593 -14.309 -4.417 1.00 90.62 101 VAL A CA 1
ATOM 821 C C . VAL A 1 101 ? 1.440 -14.292 -3.146 1.00 90.62 101 VAL A C 1
ATOM 823 O O . VAL A 1 101 ? 2.217 -15.216 -2.912 1.00 90.62 101 VAL A O 1
ATOM 826 N N . VAL A 1 102 ? 1.259 -13.265 -2.316 1.00 89.12 102 VAL A N 1
ATOM 827 C CA . VAL A 1 102 ? 1.956 -13.107 -1.033 1.00 89.12 102 VAL A CA 1
ATOM 828 C C . VAL A 1 102 ? 0.952 -13.250 0.104 1.00 89.12 102 VAL A C 1
ATOM 830 O O . VAL A 1 102 ? -0.073 -12.573 0.113 1.00 89.12 102 VAL A O 1
ATOM 833 N N . ALA A 1 103 ? 1.243 -14.139 1.054 1.00 89.69 103 ALA A N 1
ATOM 834 C CA . ALA A 1 103 ? 0.489 -14.250 2.296 1.00 89.69 103 ALA A CA 1
ATOM 835 C C . ALA A 1 103 ? 1.049 -13.269 3.332 1.00 89.69 103 ALA A C 1
ATOM 837 O O . ALA A 1 103 ? 2.265 -13.112 3.454 1.00 89.69 103 ALA A O 1
ATOM 838 N N . VAL A 1 104 ? 0.155 -12.620 4.071 1.00 84.69 104 VAL A N 1
ATOM 839 C CA . VAL A 1 104 ? 0.488 -11.596 5.062 1.00 84.69 104 VAL A CA 1
ATOM 840 C C . VAL A 1 104 ? -0.151 -12.029 6.360 1.00 84.69 104 VAL A C 1
ATOM 842 O O . VAL A 1 104 ? -1.368 -12.162 6.428 1.00 84.69 104 VAL A O 1
ATOM 845 N N . ILE A 1 105 ? 0.678 -12.305 7.356 1.00 84.00 105 ILE A N 1
ATOM 846 C CA . ILE A 1 105 ? 0.234 -12.724 8.680 1.00 84.00 105 ILE A CA 1
ATOM 847 C C . ILE A 1 105 ? 0.716 -11.649 9.638 1.00 84.00 105 ILE A C 1
ATOM 849 O O . ILE A 1 105 ? 1.914 -11.365 9.702 1.00 84.00 105 ILE A O 1
ATOM 853 N N . THR A 1 106 ? -0.223 -11.020 10.331 1.00 77.31 106 THR A N 1
ATOM 854 C CA . THR A 1 106 ? 0.046 -9.917 11.250 1.00 77.31 106 THR A CA 1
ATOM 855 C C . THR A 1 106 ? -0.449 -10.256 12.643 1.00 77.31 106 THR A C 1
ATOM 857 O O . THR A 1 106 ? -1.349 -11.071 12.821 1.00 77.31 106 THR A O 1
ATOM 860 N N . LEU A 1 107 ? 0.193 -9.650 13.638 1.00 71.44 107 LEU A N 1
ATOM 861 C CA . LEU A 1 107 ? -0.204 -9.749 15.038 1.00 71.44 107 LEU A CA 1
ATOM 862 C C . LEU A 1 107 ? -1.307 -8.715 15.301 1.00 71.44 107 LEU A C 1
ATOM 864 O O . LEU A 1 107 ? -1.178 -7.574 14.858 1.00 71.44 107 LEU A O 1
ATOM 868 N N . GLY A 1 108 ? -2.346 -9.094 16.046 1.00 64.62 108 GLY A N 1
ATOM 869 C CA . GLY A 1 108 ? -3.536 -8.269 16.318 1.00 64.62 108 GLY A CA 1
ATOM 870 C C . GLY A 1 108 ? -3.318 -7.032 17.199 1.00 64.62 108 GLY A C 1
ATOM 871 O O . GLY A 1 108 ? -4.263 -6.512 17.757 1.00 64.62 108 GLY A O 1
ATOM 872 N N . MET A 1 109 ? -2.088 -6.553 17.384 1.00 58.12 109 MET A N 1
ATOM 873 C CA . MET A 1 109 ? -1.839 -5.247 18.020 1.00 58.12 109 MET A CA 1
ATOM 874 C C . MET A 1 109 ? -1.609 -4.126 17.002 1.00 58.12 109 MET A C 1
ATOM 876 O O . MET A 1 109 ? -1.502 -2.971 17.403 1.00 58.12 109 MET A O 1
ATOM 880 N N . VAL A 1 110 ? -1.469 -4.472 15.715 1.00 59.69 110 VAL A N 1
ATOM 881 C CA . VAL A 1 110 ? -1.197 -3.529 14.624 1.00 59.69 110 VAL A CA 1
ATOM 882 C C . VAL A 1 110 ? -2.101 -3.879 13.440 1.00 59.69 110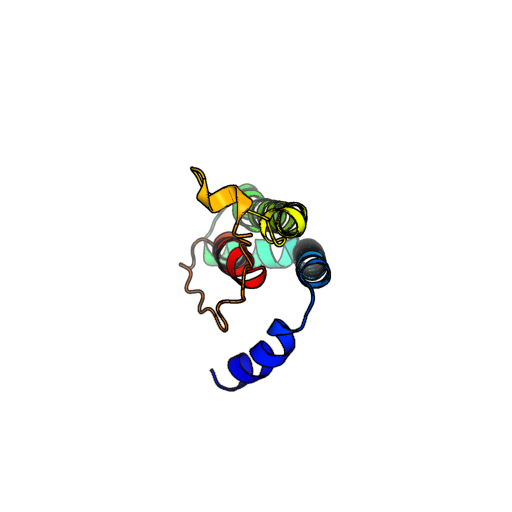 VAL A C 1
ATOM 884 O O . VAL A 1 110 ? -1.698 -4.619 12.533 1.00 59.69 110 VAL A O 1
ATOM 887 N N . HIS A 1 111 ? -3.346 -3.417 13.504 1.00 62.78 111 HIS A N 1
ATOM 888 C CA . HIS A 1 111 ? -4.456 -3.907 12.682 1.00 62.78 111 HIS A CA 1
ATOM 889 C C . HIS A 1 111 ? -4.408 -3.430 11.232 1.00 62.78 111 HIS A C 1
ATOM 891 O O . HIS A 1 111 ? -4.712 -4.204 10.324 1.00 62.78 111 HIS A O 1
ATOM 897 N N . LEU A 1 112 ? -3.979 -2.194 10.989 1.00 63.72 112 LEU A N 1
ATOM 898 C CA . LEU A 1 112 ? -3.913 -1.599 9.658 1.00 63.72 112 LEU A CA 1
ATOM 899 C C . LEU A 1 112 ? -2.474 -1.393 9.199 1.00 63.72 112 LEU A C 1
ATOM 901 O O . LEU A 1 112 ? -2.117 -1.762 8.081 1.00 63.72 112 LEU A O 1
ATOM 905 N N . TYR A 1 113 ? -1.605 -0.859 10.054 1.00 64.25 113 TYR A N 1
ATOM 906 C CA . TYR A 1 113 ? -0.264 -0.467 9.619 1.00 64.25 113 TYR A CA 1
ATOM 907 C C . TYR A 1 113 ? 0.595 -1.650 9.143 1.00 64.25 113 TYR A C 1
ATOM 909 O O . TYR A 1 113 ? 1.124 -1.667 8.027 1.00 64.25 113 TYR A O 1
ATOM 917 N N . SER A 1 114 ? 0.724 -2.692 9.962 1.00 63.72 114 SER A N 1
ATOM 918 C CA . SER A 1 114 ? 1.556 -3.860 9.646 1.00 63.72 114 SER A CA 1
ATOM 919 C C . SER A 1 114 ? 1.119 -4.586 8.359 1.00 63.72 114 SER A C 1
ATOM 921 O O . SER A 1 114 ? 1.981 -4.831 7.499 1.00 63.72 114 SER A O 1
ATOM 923 N N . PRO A 1 115 ? -0.183 -4.886 8.152 1.00 61.84 115 PRO A N 1
ATOM 924 C CA . PRO A 1 115 ? -0.626 -5.554 6.933 1.00 61.84 115 PRO A CA 1
ATOM 925 C C . PRO A 1 115 ? -0.669 -4.629 5.718 1.00 61.84 115 PRO A C 1
ATOM 927 O O . PRO A 1 115 ? -0.663 -5.136 4.605 1.00 61.84 115 PRO A O 1
ATOM 930 N N . LEU A 1 116 ? -0.676 -3.303 5.866 1.00 62.56 116 LEU A N 1
ATOM 931 C CA . LEU A 1 116 ? -0.658 -2.391 4.716 1.00 62.56 116 LEU A CA 1
ATOM 932 C C . LEU A 1 116 ? 0.757 -1.993 4.278 1.00 62.56 116 LEU A C 1
ATOM 934 O O . LEU A 1 116 ? 0.984 -1.663 3.122 1.00 62.56 116 LEU A O 1
ATOM 938 N N . THR A 1 117 ? 1.760 -2.050 5.147 1.00 62.00 117 THR A N 1
ATOM 939 C CA . THR A 1 117 ? 3.109 -1.574 4.784 1.00 62.00 117 THR A CA 1
ATOM 940 C C . THR A 1 117 ? 3.963 -2.618 4.076 1.00 62.00 117 THR A C 1
ATOM 942 O O . THR A 1 117 ? 4.596 -2.349 3.049 1.00 62.00 117 THR A O 1
ATOM 945 N N . ARG A 1 118 ? 4.012 -3.835 4.622 1.00 60.66 118 ARG A N 1
ATOM 946 C CA . ARG A 1 118 ? 4.915 -4.894 4.151 1.00 60.66 118 ARG A CA 1
ATOM 947 C C . ARG A 1 118 ? 4.494 -5.512 2.817 1.00 60.66 118 ARG A C 1
ATOM 949 O O . ARG A 1 118 ? 5.335 -5.581 1.916 1.00 60.66 118 ARG A O 1
ATOM 956 N N . PRO A 1 119 ? 3.241 -5.948 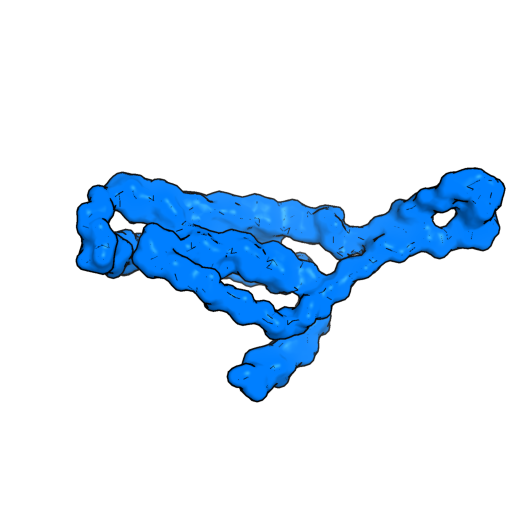2.623 1.00 58.97 119 PRO A N 1
ATOM 957 C CA . PRO A 1 119 ? 2.850 -6.594 1.375 1.00 58.97 119 PRO A CA 1
ATOM 958 C C . PRO A 1 119 ? 2.687 -5.634 0.216 1.00 58.97 119 PRO A C 1
ATOM 960 O O . PRO A 1 119 ? 2.886 -6.043 -0.918 1.00 58.97 119 PRO A O 1
ATOM 963 N N . PHE A 1 120 ? 2.404 -4.358 0.453 1.00 62.38 120 PHE A N 1
ATOM 964 C CA . PHE A 1 120 ? 2.253 -3.395 -0.632 1.00 62.38 120 PHE A CA 1
ATOM 965 C C . PHE A 1 120 ? 3.573 -3.120 -1.362 1.00 62.38 120 PHE A C 1
ATOM 967 O O . PHE A 1 120 ? 3.590 -3.024 -2.589 1.00 62.38 120 PHE A O 1
ATOM 974 N N . LYS A 1 121 ? 4.711 -3.165 -0.655 1.00 59.78 121 LYS A N 1
ATOM 975 C CA . LYS A 1 121 ? 6.040 -3.232 -1.288 1.00 59.78 121 LYS A CA 1
ATOM 976 C C . LYS A 1 121 ? 6.187 -4.453 -2.206 1.00 59.78 121 LYS A C 1
ATOM 978 O O . LYS A 1 121 ? 6.849 -4.371 -3.241 1.00 59.78 121 LYS A O 1
ATOM 983 N N . HIS A 1 122 ? 5.597 -5.585 -1.827 1.00 64.06 122 HIS A N 1
ATOM 984 C CA . HIS A 1 122 ? 5.575 -6.798 -2.645 1.00 64.06 122 HIS A CA 1
ATOM 985 C C . HIS A 1 122 ? 4.518 -6.769 -3.752 1.00 64.06 122 HIS A C 1
ATOM 987 O O . HIS A 1 12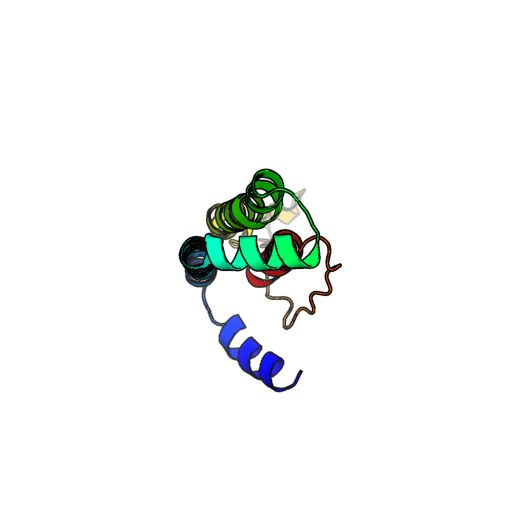2 ? 4.692 -7.469 -4.735 1.00 64.06 122 HIS A O 1
ATOM 993 N N . CYS A 1 123 ? 3.462 -5.971 -3.608 1.00 58.88 123 CYS A N 1
ATOM 994 C CA . CYS A 1 123 ? 2.404 -5.794 -4.600 1.00 58.88 123 CYS A CA 1
ATOM 995 C C . CYS A 1 123 ? 2.873 -4.923 -5.780 1.00 58.88 123 CYS A C 1
ATOM 997 O O . CYS A 1 123 ? 2.438 -5.102 -6.919 1.00 58.88 123 CYS A O 1
ATOM 999 N N . LEU A 1 124 ? 3.799 -3.997 -5.501 1.00 59.25 124 LEU A N 1
ATOM 1000 C CA . LEU A 1 124 ? 4.462 -3.162 -6.503 1.00 59.25 124 LEU A CA 1
ATOM 1001 C C . LEU A 1 124 ? 5.544 -3.903 -7.288 1.00 59.25 124 LEU A C 1
ATOM 1003 O O . LEU A 1 124 ? 5.706 -3.636 -8.477 1.00 59.25 124 LEU A O 1
ATOM 1007 N N . ARG A 1 125 ? 6.296 -4.787 -6.622 1.00 59.19 125 ARG A N 1
ATOM 1008 C CA . ARG A 1 125 ? 7.290 -5.648 -7.271 1.00 59.19 125 ARG A CA 1
ATOM 1009 C C . ARG A 1 125 ? 6.588 -6.708 -8.082 1.00 59.19 125 ARG A C 1
ATOM 1011 O O . ARG A 1 125 ? 6.988 -6.869 -9.252 1.00 59.19 125 ARG A O 1
#

Radius of gyration: 18.79 Å; Cα contacts (8 Å, |Δi|>4): 121; chains: 1; bounding box: 51×30×50 Å